Protein AF-A0A925QPG2-F1 (afdb_monomer_lite)

Radius of gyration: 15.67 Å; chains: 1; bounding box: 26×48×31 Å

pLDDT: mean 72.87, std 12.4, range [44.22, 88.12]

Foldseek 3Di:
DVVVLCCQLPVVCVFPLNVVCQVVDPPGQHSNCPPVSVLVVQDDDSVNSVVVVVVSCVVRVVVPDPPDDPPPPDDD

Structure (mmCIF, N/CA/C/O backbone):
data_AF-A0A925QPG2-F1
#
_entry.id   AF-A0A925QPG2-F1
#
loop_
_atom_site.group_PDB
_atom_site.id
_atom_site.type_symbol
_atom_site.label_atom_id
_atom_site.label_alt_id
_atom_site.label_comp_id
_atom_site.label_asym_id
_atom_site.label_entity_id
_atom_site.label_seq_id
_atom_site.pdbx_PDB_ins_code
_atom_site.Cartn_x
_atom_site.Cartn_y
_atom_site.Cartn_z
_atom_site.occupancy
_atom_site.B_iso_or_equiv
_atom_site.auth_seq_id
_atom_site.auth_comp_id
_atom_site.auth_asym_id
_atom_site.auth_atom_id
_atom_site.pdbx_PDB_model_num
ATOM 1 N N . MET A 1 1 ? 16.073 -8.664 13.910 1.00 58.44 1 MET A N 1
ATOM 2 C CA . MET A 1 1 ? 15.326 -8.465 12.641 1.00 58.44 1 MET A CA 1
ATOM 3 C C . MET A 1 1 ? 13.869 -8.934 12.713 1.00 58.44 1 MET A C 1
ATOM 5 O O . MET A 1 1 ? 13.040 -8.398 11.989 1.00 58.44 1 MET A O 1
ATOM 9 N N . GLU A 1 2 ? 13.515 -9.870 13.597 1.00 66.69 2 GLU A N 1
ATOM 10 C CA . GLU A 1 2 ? 12.163 -10.453 13.677 1.00 66.69 2 GLU A CA 1
ATOM 11 C C . GLU A 1 2 ? 11.066 -9.452 14.048 1.00 66.69 2 GLU A C 1
ATOM 13 O O . GLU A 1 2 ? 9.974 -9.518 13.500 1.00 66.69 2 GLU A O 1
ATOM 18 N N . ARG A 1 3 ? 11.373 -8.451 14.883 1.00 73.19 3 ARG A N 1
ATOM 19 C CA . ARG A 1 3 ? 10.416 -7.401 15.273 1.00 73.19 3 ARG A CA 1
ATOM 20 C C . ARG A 1 3 ? 9.852 -6.621 14.077 1.00 73.19 3 ARG A C 1
ATOM 22 O O . ARG A 1 3 ? 8.678 -6.269 14.064 1.00 73.19 3 ARG A O 1
ATOM 29 N N . TRP A 1 4 ? 10.680 -6.379 13.060 1.00 72.06 4 TRP A N 1
ATOM 30 C CA . TRP A 1 4 ? 10.242 -5.750 11.810 1.00 72.06 4 TRP A CA 1
ATOM 31 C C . TRP A 1 4 ? 9.366 -6.693 10.985 1.00 72.06 4 TRP A C 1
ATOM 33 O O . TRP A 1 4 ? 8.355 -6.267 10.438 1.00 72.06 4 TRP A O 1
ATOM 43 N N . ARG A 1 5 ? 9.711 -7.983 10.938 1.00 72.94 5 ARG A N 1
ATOM 44 C CA . ARG A 1 5 ? 8.925 -9.006 10.236 1.00 72.94 5 ARG A CA 1
ATOM 45 C C . ARG A 1 5 ? 7.556 -9.234 10.891 1.00 72.94 5 ARG A C 1
ATOM 47 O O . ARG A 1 5 ? 6.563 -9.324 10.177 1.00 72.94 5 ARG A O 1
ATOM 54 N N . GLY A 1 6 ? 7.494 -9.245 12.224 1.00 79.31 6 GLY A N 1
ATOM 55 C CA . GLY A 1 6 ? 6.247 -9.285 12.992 1.00 79.31 6 GLY A CA 1
ATOM 56 C C . GLY A 1 6 ? 5.380 -8.057 12.725 1.00 79.31 6 GLY A C 1
ATOM 57 O O . GLY A 1 6 ? 4.210 -8.192 12.392 1.00 79.31 6 GLY A O 1
ATOM 58 N N . TRP A 1 7 ? 5.967 -6.856 12.715 1.00 80.88 7 TRP A N 1
ATOM 59 C CA . TRP A 1 7 ? 5.242 -5.636 12.345 1.00 80.88 7 TRP A CA 1
ATOM 60 C C . TRP A 1 7 ? 4.657 -5.698 10.920 1.00 80.88 7 TRP A C 1
ATOM 62 O O . TRP A 1 7 ? 3.499 -5.337 10.714 1.00 80.88 7 TRP A O 1
ATOM 72 N N . TRP A 1 8 ? 5.408 -6.222 9.947 1.00 81.62 8 TRP A N 1
ATOM 73 C CA . TRP A 1 8 ? 4.928 -6.435 8.576 1.00 81.62 8 TRP A CA 1
ATOM 74 C C . TRP A 1 8 ? 3.789 -7.456 8.463 1.00 81.62 8 TRP A C 1
ATOM 76 O O . TRP A 1 8 ? 2.921 -7.299 7.609 1.00 81.62 8 TRP A O 1
ATOM 86 N N . CYS A 1 9 ? 3.778 -8.492 9.303 1.00 80.69 9 CYS A N 1
ATOM 87 C CA . CYS A 1 9 ? 2.736 -9.521 9.277 1.00 80.69 9 CYS A CA 1
ATOM 88 C C . CYS A 1 9 ? 1.491 -9.125 10.081 1.00 80.69 9 CYS A C 1
ATOM 90 O O . CYS A 1 9 ? 0.383 -9.483 9.695 1.00 80.69 9 CYS A O 1
ATOM 92 N N . GLU A 1 10 ? 1.665 -8.401 11.186 1.00 82.69 10 GLU A N 1
ATOM 93 C CA . GLU A 1 10 ? 0.604 -8.142 12.164 1.00 82.69 10 GLU A CA 1
ATOM 94 C C . GLU A 1 10 ? 0.046 -6.723 12.070 1.00 82.69 10 GLU A C 1
ATOM 96 O O . GLU A 1 10 ? -1.163 -6.534 12.114 1.00 82.69 10 GLU A O 1
ATOM 101 N N . GLN A 1 11 ? 0.903 -5.708 11.930 1.00 81.62 11 GLN A N 1
ATOM 102 C CA . GLN A 1 11 ? 0.496 -4.300 12.006 1.00 81.62 11 GLN A CA 1
ATOM 103 C C . GLN A 1 11 ? 0.221 -3.711 10.626 1.00 81.62 11 GLN A C 1
ATOM 105 O O . GLN A 1 11 ? -0.779 -3.025 10.425 1.00 81.62 11 GLN A O 1
ATOM 110 N N . PHE A 1 12 ? 1.080 -4.002 9.652 1.00 80.75 12 PHE A N 1
ATOM 111 C CA . PHE A 1 12 ? 0.941 -3.470 8.302 1.00 80.75 12 PHE A CA 1
ATOM 112 C C . PHE A 1 12 ? -0.391 -3.854 7.627 1.00 80.75 12 PHE A C 1
ATOM 114 O O . PHE A 1 12 ? -1.039 -2.958 7.078 1.00 80.75 12 PHE A O 1
ATOM 121 N N . PRO A 1 13 ? -0.895 -5.103 7.722 1.00 80.56 13 PRO A N 1
ATOM 122 C CA . PRO A 1 13 ? -2.169 -5.460 7.106 1.00 80.56 13 PRO A CA 1
ATOM 123 C C . PRO A 1 13 ? -3.377 -4.793 7.771 1.00 80.56 13 PRO A C 1
ATOM 125 O O . PRO A 1 13 ? -4.433 -4.660 7.152 1.00 80.56 13 PRO A O 1
ATOM 128 N N . LEU A 1 14 ? -3.224 -4.345 9.023 1.00 81.12 14 LEU A N 1
ATOM 129 C CA . LEU A 1 14 ? -4.252 -3.593 9.734 1.00 81.12 14 LEU A CA 1
ATOM 130 C C . LEU A 1 14 ? -4.333 -2.136 9.264 1.00 81.12 14 LEU A C 1
ATOM 132 O O . LEU A 1 14 ? -5.370 -1.511 9.489 1.00 81.12 14 LEU A O 1
ATOM 136 N N . THR A 1 15 ? -3.303 -1.614 8.586 1.00 80.31 15 THR A N 1
ATOM 137 C CA . THR A 1 15 ? -3.272 -0.223 8.116 1.00 80.31 15 THR A CA 1
ATOM 138 C C . THR A 1 15 ? -4.339 0.043 7.046 1.00 80.31 15 THR A C 1
ATOM 140 O O . THR A 1 15 ? -4.586 -0.799 6.174 1.00 80.31 15 THR A O 1
ATOM 143 N N . PRO A 1 16 ? -4.959 1.237 7.048 1.00 78.19 16 PRO A N 1
ATOM 144 C CA . PRO A 1 16 ? -5.943 1.607 6.033 1.00 78.19 16 PRO A CA 1
ATOM 145 C C . PRO A 1 16 ? -5.334 1.662 4.623 1.00 78.19 16 PRO A C 1
ATOM 147 O O . PRO A 1 16 ? -6.026 1.342 3.655 1.00 78.19 16 PRO A O 1
ATOM 150 N N . LEU A 1 17 ? -4.036 1.979 4.502 1.00 79.00 17 LEU A N 1
ATOM 151 C CA . LEU A 1 17 ? -3.313 1.920 3.228 1.00 79.00 17 LEU A CA 1
ATOM 152 C C . LEU A 1 17 ? -3.376 0.511 2.625 1.00 79.00 17 LEU A C 1
ATOM 154 O O . LEU A 1 17 ? -3.763 0.353 1.464 1.00 79.00 17 LEU A O 1
ATOM 158 N N . TRP A 1 18 ? -3.027 -0.515 3.411 1.00 80.94 18 TRP A N 1
ATOM 159 C CA . TRP A 1 18 ? -3.072 -1.892 2.934 1.00 80.94 18 TRP A CA 1
ATOM 160 C C . TRP A 1 18 ? -4.497 -2.323 2.619 1.00 80.94 18 TRP A C 1
ATOM 162 O O . TRP A 1 18 ? -4.728 -2.807 1.521 1.00 80.94 18 TRP A O 1
ATOM 172 N N . ARG A 1 19 ? -5.470 -2.091 3.507 1.00 81.06 19 ARG A N 1
ATOM 173 C CA . ARG A 1 19 ? -6.871 -2.496 3.269 1.00 81.06 19 ARG A CA 1
ATOM 174 C C . ARG A 1 19 ? -7.466 -1.889 1.994 1.00 81.06 19 ARG A C 1
ATOM 176 O O . ARG A 1 19 ? -8.217 -2.559 1.296 1.00 81.06 19 ARG A O 1
ATOM 183 N N . SER A 1 20 ? -7.101 -0.649 1.668 1.00 80.94 20 SER A N 1
ATOM 184 C CA . SER A 1 20 ? -7.596 0.044 0.468 1.00 80.94 20 SER A CA 1
ATOM 185 C C . SER A 1 20 ? -6.896 -0.411 -0.815 1.00 80.94 20 SER A C 1
ATOM 187 O O . SER A 1 20 ? -7.456 -0.305 -1.904 1.00 80.94 20 SER A O 1
ATOM 189 N N . THR A 1 21 ? -5.663 -0.913 -0.705 1.00 77.69 21 THR A N 1
ATOM 190 C CA . THR A 1 21 ? -4.841 -1.278 -1.867 1.00 77.69 21 THR A CA 1
ATOM 191 C C . THR A 1 21 ? -4.767 -2.791 -2.079 1.00 77.69 21 THR A C 1
ATOM 193 O O . THR A 1 21 ? -4.547 -3.226 -3.203 1.00 77.69 21 THR A O 1
ATOM 196 N N . CYS A 1 22 ? -4.996 -3.618 -1.054 1.00 76.19 22 CYS A N 1
ATOM 197 C CA . CYS A 1 22 ? -4.878 -5.076 -1.135 1.00 76.19 22 CYS A CA 1
ATOM 198 C C . CYS A 1 22 ? -5.846 -5.677 -2.159 1.00 76.19 22 CYS A C 1
ATOM 200 O O . CYS A 1 22 ? -5.474 -6.614 -2.858 1.00 76.19 22 CYS A O 1
ATOM 202 N N . ALA A 1 23 ? -7.026 -5.073 -2.337 1.00 77.44 23 ALA A N 1
ATOM 203 C CA . ALA A 1 23 ? -7.992 -5.451 -3.367 1.00 77.44 23 ALA A CA 1
ATOM 204 C C . ALA A 1 23 ? -7.439 -5.317 -4.800 1.00 77.44 23 ALA A C 1
ATOM 206 O O . ALA A 1 23 ? -7.909 -5.994 -5.707 1.00 77.44 23 ALA A O 1
ATOM 207 N N . ARG A 1 24 ? -6.418 -4.473 -5.013 1.00 77.75 24 ARG A N 1
ATOM 208 C CA . ARG A 1 24 ? -5.749 -4.304 -6.314 1.00 77.75 24 ARG A CA 1
ATOM 209 C C . ARG A 1 24 ? -4.694 -5.378 -6.587 1.00 77.75 24 ARG A C 1
ATOM 211 O O . ARG A 1 24 ? -4.261 -5.522 -7.724 1.00 77.75 24 ARG A O 1
ATOM 218 N N . PHE A 1 25 ? -4.278 -6.135 -5.572 1.00 74.62 25 PHE A N 1
ATOM 219 C CA . PHE A 1 25 ? -3.278 -7.190 -5.702 1.00 74.62 25 PHE A CA 1
ATOM 220 C C . PHE A 1 25 ? -3.956 -8.567 -5.774 1.00 74.62 25 PHE A C 1
ATOM 222 O O . PHE A 1 25 ? -4.034 -9.275 -4.772 1.00 74.62 25 PHE A O 1
ATOM 229 N N . MET A 1 26 ? -4.415 -8.970 -6.967 1.00 72.06 26 MET A N 1
ATOM 230 C CA . MET A 1 26 ? -4.845 -10.350 -7.246 1.00 72.06 26 MET A CA 1
ATOM 231 C C . MET A 1 26 ? -3.722 -11.143 -7.940 1.00 72.06 26 MET A C 1
ATOM 233 O O . MET A 1 26 ? -3.160 -10.643 -8.915 1.00 72.06 26 MET A O 1
ATOM 237 N N . PRO A 1 27 ? -3.384 -12.366 -7.481 1.00 69.31 27 PRO A N 1
ATOM 238 C CA . PRO A 1 27 ? -3.889 -13.057 -6.287 1.00 69.31 27 PRO A CA 1
ATOM 239 C C . PRO A 1 27 ? -3.394 -12.407 -4.977 1.00 69.31 27 PRO A C 1
ATOM 241 O O . PRO A 1 27 ? -2.326 -11.779 -4.983 1.00 69.31 27 PRO A O 1
ATOM 244 N N . PRO A 1 28 ? -4.130 -12.560 -3.856 1.00 71.12 28 PRO A N 1
ATOM 245 C CA . PRO A 1 28 ? -3.806 -11.900 -2.591 1.00 71.12 28 PRO A CA 1
ATOM 246 C C . PRO A 1 28 ? -2.379 -12.233 -2.146 1.00 71.12 28 PRO A C 1
ATOM 248 O O . PRO A 1 28 ? -1.968 -13.392 -2.154 1.00 71.12 28 PRO A O 1
ATOM 251 N N . VAL A 1 29 ? -1.600 -11.209 -1.784 1.00 77.50 29 VAL A N 1
ATOM 252 C CA . VAL A 1 29 ? -0.248 -11.405 -1.239 1.00 77.50 29 VAL A CA 1
ATOM 253 C C . VAL A 1 29 ? -0.385 -11.932 0.194 1.00 77.50 29 VAL A C 1
ATOM 255 O O . VAL A 1 29 ? -0.964 -11.229 1.028 1.00 77.50 29 VAL A O 1
ATOM 258 N N . PRO A 1 30 ? 0.142 -13.126 0.520 1.00 79.06 30 PRO A N 1
ATOM 259 C CA . PRO A 1 30 ? 0.129 -13.614 1.890 1.00 79.06 30 PRO A CA 1
ATOM 260 C C . PRO A 1 30 ? 1.006 -12.716 2.767 1.00 79.06 30 PRO A C 1
ATOM 262 O O . PRO A 1 30 ? 2.154 -12.418 2.434 1.00 79.06 30 PRO A O 1
ATOM 265 N N . THR A 1 31 ? 0.472 -12.297 3.913 1.00 78.88 31 THR A N 1
ATOM 266 C CA . THR A 1 31 ? 1.132 -11.360 4.840 1.00 78.88 31 THR A CA 1
ATOM 267 C C . THR A 1 31 ? 2.471 -11.892 5.352 1.00 78.88 31 THR A C 1
ATOM 269 O O . THR A 1 31 ? 3.410 -11.124 5.530 1.00 78.88 31 THR A O 1
ATOM 272 N N . GLN A 1 32 ? 2.607 -13.217 5.470 1.00 79.25 32 GLN A N 1
ATOM 273 C CA . GLN A 1 32 ? 3.849 -13.906 5.842 1.00 79.25 32 GLN A CA 1
ATOM 274 C C . GLN A 1 32 ? 4.973 -13.795 4.801 1.00 79.25 32 GLN A C 1
ATOM 276 O O . GLN A 1 32 ? 6.134 -14.051 5.127 1.00 79.25 32 GLN A O 1
ATOM 281 N N . GLN A 1 33 ? 4.640 -13.435 3.557 1.00 77.50 33 GLN A N 1
ATOM 282 C CA . GLN A 1 33 ? 5.611 -13.205 2.488 1.00 77.50 33 GLN A CA 1
ATOM 283 C C . GLN A 1 33 ? 5.963 -11.726 2.316 1.00 77.50 33 GLN A C 1
ATOM 285 O O . GLN A 1 33 ? 6.789 -11.399 1.467 1.00 77.50 33 GLN A O 1
ATOM 290 N N . LEU A 1 34 ? 5.391 -10.817 3.109 1.00 77.31 34 LEU A N 1
ATOM 291 C CA . LEU A 1 34 ? 5.799 -9.414 3.100 1.00 77.31 34 LEU A CA 1
ATOM 292 C C . LEU A 1 34 ? 7.202 -9.249 3.714 1.00 77.31 34 LEU A C 1
ATOM 294 O O . LEU A 1 34 ? 7.526 -9.926 4.692 1.00 77.31 34 LEU A O 1
ATOM 298 N N . PRO A 1 35 ? 8.048 -8.347 3.178 1.00 75.94 35 PRO A N 1
ATOM 299 C CA . PRO A 1 35 ? 7.834 -7.477 2.010 1.00 75.94 35 PRO A CA 1
ATOM 300 C C . PRO A 1 35 ? 8.144 -8.132 0.646 1.00 75.94 35 PRO A C 1
ATOM 302 O O . PRO A 1 35 ? 7.821 -7.555 -0.388 1.00 75.94 35 PRO A O 1
ATOM 305 N N . GLY A 1 36 ? 8.746 -9.325 0.606 1.00 78.88 36 GLY A N 1
ATOM 306 C CA . GLY A 1 36 ? 9.225 -9.953 -0.637 1.00 78.88 36 GLY A CA 1
ATOM 307 C C . GLY A 1 36 ? 8.128 -10.249 -1.669 1.00 78.88 36 GLY A C 1
ATOM 308 O O . GLY A 1 36 ? 8.274 -9.928 -2.845 1.00 78.88 36 GLY A O 1
ATOM 309 N N . GLY A 1 37 ? 6.989 -10.782 -1.228 1.00 80.44 37 GLY A N 1
ATOM 310 C CA . GLY A 1 37 ? 5.828 -11.054 -2.078 1.00 80.44 37 GLY A CA 1
ATOM 311 C C . GLY A 1 37 ? 5.160 -9.789 -2.622 1.00 80.44 37 GLY A C 1
ATOM 312 O O . GLY A 1 37 ? 4.503 -9.856 -3.656 1.00 80.44 37 GLY A O 1
ATOM 313 N N . LEU A 1 38 ? 5.355 -8.643 -1.958 1.00 80.25 38 LEU A N 1
ATOM 314 C CA . LEU A 1 38 ? 4.888 -7.337 -2.423 1.00 80.25 38 LEU A CA 1
ATOM 315 C C . LEU A 1 38 ? 5.869 -6.721 -3.420 1.00 80.25 38 LEU A C 1
ATOM 317 O O . LEU A 1 38 ? 5.445 -6.199 -4.445 1.00 80.25 38 LEU A O 1
ATOM 321 N N . LEU A 1 39 ? 7.172 -6.838 -3.152 1.00 83.06 39 LEU A N 1
ATOM 322 C CA . LEU A 1 39 ? 8.224 -6.386 -4.060 1.00 83.06 39 LEU A CA 1
ATOM 323 C C . LEU A 1 39 ? 8.099 -7.063 -5.431 1.00 83.06 39 LEU A C 1
ATOM 325 O O . LEU A 1 39 ? 8.191 -6.390 -6.449 1.00 83.06 39 LEU A O 1
ATOM 329 N N . GLY A 1 40 ? 7.770 -8.359 -5.456 1.00 81.69 40 GLY A N 1
ATOM 330 C CA . GLY A 1 40 ? 7.497 -9.099 -6.692 1.00 81.69 40 GLY A CA 1
ATOM 331 C C . GLY A 1 40 ? 6.262 -8.634 -7.479 1.00 81.69 40 GLY A C 1
ATOM 332 O O . GLY A 1 40 ? 6.046 -9.111 -8.588 1.00 81.69 40 GLY A O 1
ATOM 333 N N . ARG A 1 41 ? 5.437 -7.725 -6.936 1.00 80.50 41 ARG A N 1
ATOM 334 C CA . ARG A 1 41 ? 4.305 -7.110 -7.656 1.00 80.50 41 ARG A CA 1
ATOM 335 C C . ARG A 1 41 ? 4.667 -5.793 -8.323 1.00 80.50 41 ARG A C 1
ATOM 337 O O . ARG A 1 41 ? 3.938 -5.351 -9.206 1.00 80.50 41 ARG A O 1
ATOM 344 N N . PHE A 1 42 ? 5.772 -5.172 -7.925 1.00 82.56 42 PHE A N 1
ATOM 345 C CA . PHE A 1 42 ? 6.275 -3.993 -8.607 1.00 82.56 42 PHE A CA 1
ATOM 346 C C . PHE A 1 42 ? 7.083 -4.434 -9.828 1.00 82.56 42 PHE A C 1
ATOM 348 O O . PHE A 1 42 ? 8.074 -5.151 -9.718 1.00 82.56 42 PHE A O 1
ATOM 355 N N . THR A 1 43 ? 6.642 -4.011 -11.008 1.00 76.50 43 THR A N 1
ATOM 356 C CA . THR A 1 43 ? 7.333 -4.284 -12.270 1.00 76.50 43 THR A CA 1
ATOM 357 C C . THR A 1 43 ? 8.560 -3.390 -12.416 1.00 76.50 43 THR A C 1
ATOM 359 O O . THR A 1 43 ? 8.477 -2.188 -12.153 1.00 76.50 43 THR A O 1
ATOM 362 N N . GLY A 1 44 ? 9.661 -3.945 -12.921 1.00 83.31 44 GLY A N 1
ATOM 363 C CA . GLY A 1 44 ? 10.871 -3.197 -13.257 1.00 83.31 44 GLY A CA 1
ATOM 364 C C . GLY A 1 44 ? 12.124 -3.791 -12.627 1.00 83.31 44 GLY A C 1
ATOM 365 O O . GLY A 1 44 ? 12.118 -4.912 -12.120 1.00 83.31 44 GLY A O 1
ATOM 366 N N . ALA A 1 45 ? 13.214 -3.027 -12.676 1.00 88.12 45 ALA A N 1
ATOM 367 C CA . ALA A 1 45 ? 14.455 -3.416 -12.027 1.00 88.12 45 ALA A CA 1
ATOM 368 C C . ALA A 1 45 ? 14.271 -3.499 -10.496 1.00 88.12 45 ALA A C 1
ATOM 370 O O . ALA A 1 45 ? 13.461 -2.757 -9.937 1.00 88.12 45 ALA A O 1
ATOM 371 N N . PRO A 1 46 ? 15.043 -4.339 -9.783 1.00 82.12 46 PRO A N 1
ATOM 372 C CA . PRO A 1 46 ? 14.872 -4.535 -8.340 1.00 82.12 46 PRO A CA 1
ATOM 37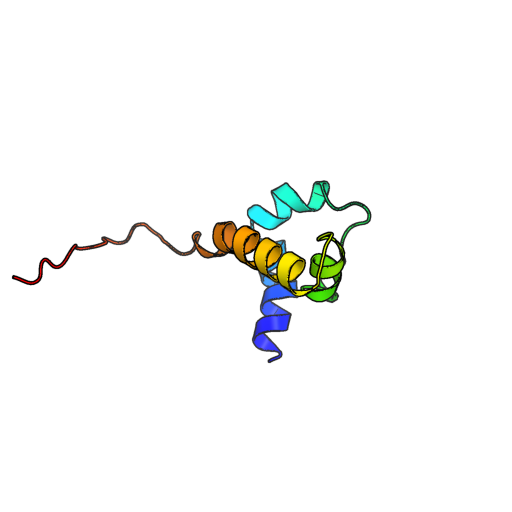3 C C . PRO A 1 46 ? 14.962 -3.238 -7.524 1.00 82.12 46 PRO A C 1
ATOM 375 O O . PRO A 1 46 ? 14.235 -3.066 -6.548 1.00 82.12 46 PRO A O 1
ATOM 378 N N . HIS A 1 47 ? 15.826 -2.308 -7.942 1.00 84.38 47 HIS A N 1
ATOM 379 C CA . HIS A 1 47 ? 15.970 -1.002 -7.300 1.00 84.38 47 HIS A CA 1
ATOM 380 C C . HIS A 1 47 ? 14.750 -0.102 -7.544 1.00 84.38 47 HIS A C 1
ATOM 382 O O . HIS A 1 47 ? 14.262 0.513 -6.605 1.00 84.38 47 HIS A O 1
ATOM 388 N N . GLU A 1 48 ? 14.205 -0.080 -8.763 1.00 87.25 48 GLU A N 1
ATOM 389 C CA . GLU A 1 48 ? 12.974 0.649 -9.099 1.00 87.25 48 GLU A CA 1
ATOM 390 C C . GLU A 1 48 ? 11.773 0.103 -8.325 1.00 87.25 48 G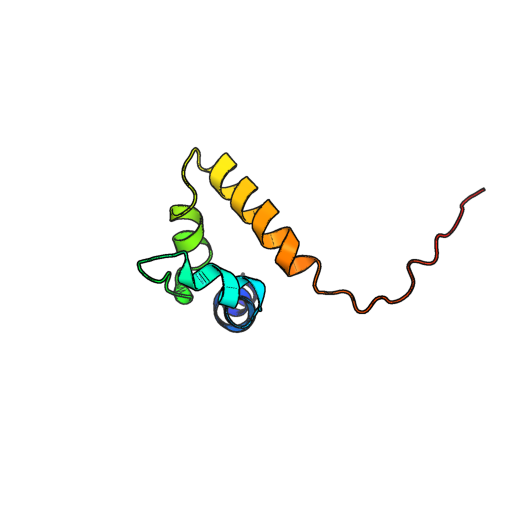LU A C 1
ATOM 392 O O . GLU A 1 48 ? 10.987 0.861 -7.759 1.00 87.25 48 GLU A O 1
ATOM 397 N N . ALA A 1 49 ? 11.651 -1.224 -8.254 1.00 85.50 49 ALA A N 1
ATOM 398 C CA . ALA A 1 49 ? 10.613 -1.896 -7.484 1.00 85.50 49 ALA A CA 1
ATOM 399 C C . ALA A 1 49 ? 10.706 -1.538 -5.993 1.00 85.50 49 ALA A C 1
ATOM 401 O O . ALA A 1 49 ? 9.692 -1.229 -5.365 1.00 85.50 49 ALA A O 1
ATOM 402 N N . LEU A 1 50 ? 11.924 -1.513 -5.444 1.00 84.44 50 LEU A N 1
ATOM 403 C CA . LEU A 1 50 ? 12.173 -1.119 -4.061 1.00 84.44 50 LEU A CA 1
ATOM 404 C C . LEU A 1 50 ? 11.850 0.361 -3.826 1.00 84.44 50 LEU A C 1
ATOM 406 O O . LEU A 1 50 ? 11.187 0.684 -2.846 1.00 84.44 50 LEU A O 1
ATOM 410 N N . MET A 1 51 ? 12.255 1.256 -4.727 1.00 86.56 51 MET A N 1
ATOM 411 C CA . MET A 1 51 ? 11.968 2.688 -4.617 1.00 86.56 51 MET A CA 1
ATOM 412 C C . MET A 1 51 ? 10.467 2.969 -4.696 1.00 86.56 51 MET A C 1
ATOM 414 O O . MET A 1 51 ? 9.935 3.693 -3.859 1.00 86.56 51 MET A O 1
ATOM 418 N N . ARG A 1 52 ? 9.751 2.341 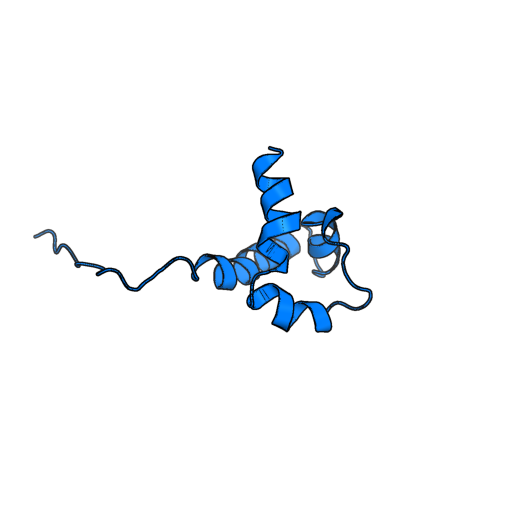-5.635 1.00 84.31 52 ARG A N 1
ATOM 419 C CA . ARG A 1 52 ? 8.286 2.448 -5.747 1.00 84.31 52 ARG A CA 1
ATOM 420 C C . ARG A 1 52 ? 7.587 1.918 -4.504 1.00 84.31 52 ARG A C 1
ATOM 422 O O . ARG A 1 52 ? 6.645 2.549 -4.029 1.00 84.31 52 ARG A O 1
ATOM 429 N N . LEU A 1 53 ? 8.073 0.806 -3.953 1.00 83.94 53 LEU A N 1
ATOM 430 C CA . LEU A 1 53 ? 7.596 0.272 -2.684 1.00 83.94 53 LEU A CA 1
ATOM 431 C C . LEU A 1 53 ? 7.820 1.276 -1.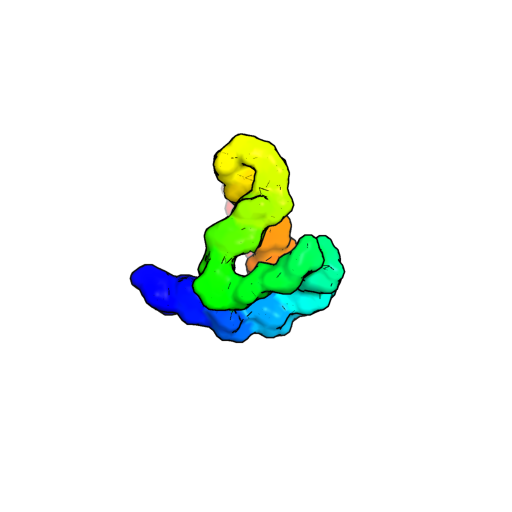542 1.00 83.94 53 LEU A C 1
ATOM 433 O O . LEU A 1 53 ? 6.883 1.555 -0.805 1.00 83.94 53 LEU A O 1
ATOM 437 N N . LEU A 1 54 ? 9.017 1.854 -1.406 1.00 83.69 54 LEU A N 1
ATOM 438 C CA . LEU A 1 54 ? 9.337 2.831 -0.358 1.00 83.69 54 LEU A CA 1
ATOM 439 C C . LEU A 1 54 ? 8.508 4.117 -0.482 1.00 83.69 54 LEU A C 1
ATOM 441 O O . LEU A 1 54 ? 7.969 4.591 0.516 1.00 83.69 54 LEU A O 1
ATOM 445 N N . VAL A 1 55 ? 8.345 4.650 -1.696 1.00 83.56 55 VAL A N 1
ATOM 446 C CA . VAL A 1 55 ? 7.481 5.811 -1.971 1.00 83.56 55 VAL A CA 1
ATOM 447 C C . VAL A 1 55 ? 6.035 5.491 -1.608 1.00 83.56 55 VAL A C 1
ATOM 449 O O . VAL A 1 55 ? 5.378 6.268 -0.920 1.00 83.56 55 VAL A O 1
ATOM 452 N N . TRP A 1 56 ? 5.538 4.321 -1.997 1.00 80.38 56 TRP A N 1
ATOM 453 C CA . TRP A 1 56 ? 4.182 3.899 -1.665 1.00 80.38 56 TRP A CA 1
ATOM 454 C C . TRP A 1 56 ? 3.984 3.691 -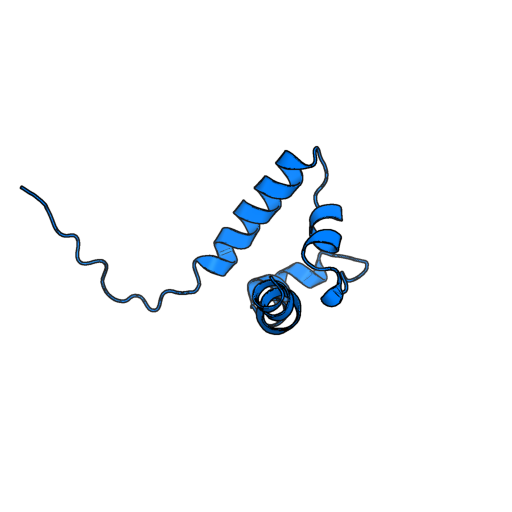0.152 1.00 80.38 56 TRP A C 1
ATOM 456 O O . TRP A 1 56 ? 2.952 4.068 0.400 1.00 80.38 56 TRP A O 1
ATOM 466 N N . LEU A 1 57 ? 4.998 3.175 0.546 1.00 78.31 57 LEU A N 1
ATOM 467 C CA . LEU A 1 57 ? 4.987 3.027 2.001 1.00 78.31 57 LEU A CA 1
ATOM 468 C C . LEU A 1 57 ? 5.101 4.349 2.747 1.00 78.31 57 LEU A C 1
ATOM 470 O O . LEU A 1 57 ? 4.559 4.449 3.847 1.00 78.31 57 LEU A O 1
ATOM 474 N N . SER A 1 58 ? 5.742 5.361 2.158 1.00 75.25 58 SER A N 1
ATOM 475 C CA . SER A 1 58 ? 5.852 6.688 2.768 1.00 75.25 58 SER A CA 1
ATOM 476 C C . SER A 1 58 ? 4.471 7.268 3.105 1.00 75.25 58 SER A C 1
ATOM 478 O O . SER A 1 58 ? 4.274 7.822 4.186 1.00 75.25 58 SER A O 1
ATOM 480 N N . ALA A 1 59 ? 3.472 7.010 2.253 1.00 65.00 59 ALA A N 1
ATOM 481 C CA . ALA A 1 59 ? 2.083 7.394 2.483 1.00 65.00 59 ALA A CA 1
ATOM 482 C C . ALA A 1 59 ? 1.461 6.714 3.722 1.00 65.00 59 ALA A C 1
ATOM 484 O O . ALA A 1 59 ? 0.624 7.314 4.392 1.00 65.00 59 ALA A O 1
ATOM 485 N N . ALA A 1 60 ? 1.880 5.490 4.072 1.00 64.31 60 ALA A N 1
ATOM 486 C CA . ALA A 1 60 ? 1.457 4.825 5.311 1.00 64.31 60 ALA A CA 1
ATOM 487 C C . ALA A 1 60 ? 2.259 5.278 6.532 1.00 64.31 60 ALA A C 1
ATOM 489 O O . ALA A 1 60 ? 1.700 5.371 7.624 1.00 64.31 60 ALA A O 1
ATOM 490 N N . THR A 1 61 ? 3.558 5.545 6.382 1.00 58.28 61 THR A N 1
ATOM 491 C CA . THR A 1 61 ? 4.413 5.932 7.514 1.00 58.28 61 THR A CA 1
ATOM 492 C C . THR A 1 61 ? 4.183 7.372 7.961 1.00 58.28 61 THR A C 1
ATOM 494 O O . THR A 1 61 ? 4.370 7.668 9.138 1.00 58.28 61 THR A O 1
ATOM 497 N N . VAL A 1 62 ? 3.709 8.251 7.068 1.00 58.03 62 VAL A N 1
ATOM 498 C CA . VAL A 1 62 ? 3.296 9.625 7.414 1.00 58.03 62 VAL A CA 1
ATOM 499 C C . VAL A 1 62 ? 2.053 9.635 8.318 1.00 58.03 62 VAL A C 1
ATOM 501 O O . VAL A 1 62 ? 1.835 10.593 9.054 1.00 58.03 62 VAL A O 1
ATOM 504 N N . HIS A 1 63 ? 1.301 8.530 8.412 1.00 53.81 63 HIS A N 1
ATOM 505 C CA . HIS A 1 63 ? 0.213 8.386 9.385 1.00 53.81 63 HIS A CA 1
ATOM 506 C C . HIS A 1 63 ? 0.689 7.923 10.782 1.00 53.81 63 HIS A C 1
ATOM 508 O O . HIS A 1 63 ? 0.039 7.130 11.462 1.00 53.81 63 HIS A O 1
ATOM 514 N N . ARG A 1 64 ? 1.831 8.452 11.240 1.00 53.12 64 ARG A N 1
ATOM 515 C CA . ARG A 1 64 ? 2.184 8.589 12.663 1.00 53.12 64 ARG A CA 1
ATOM 516 C C . ARG A 1 64 ? 2.460 10.058 12.964 1.00 53.12 64 ARG A C 1
ATOM 518 O O . ARG A 1 64 ? 3.568 10.469 13.276 1.00 53.12 64 ARG A O 1
ATOM 525 N N . GLY A 1 65 ? 1.400 10.840 12.881 1.00 48.34 65 GLY A N 1
ATOM 526 C CA . GLY A 1 65 ? 1.377 12.206 13.354 1.00 48.34 65 GLY A CA 1
ATOM 527 C C . GLY A 1 65 ? -0.053 12.560 13.699 1.00 48.34 65 GLY A C 1
ATOM 528 O O . GLY A 1 65 ? -0.794 13.066 12.867 1.00 48.34 65 GLY A O 1
ATOM 529 N N . ARG A 1 66 ? -0.438 12.351 14.959 1.00 47.09 66 ARG A N 1
ATOM 530 C CA . ARG A 1 66 ? -1.237 13.385 15.624 1.00 47.09 66 ARG A CA 1
ATOM 531 C C . ARG A 1 66 ? -0.560 14.719 15.251 1.00 47.09 66 ARG A C 1
ATOM 533 O O . ARG A 1 66 ? 0.661 14.767 15.404 1.00 47.09 66 ARG A O 1
ATOM 540 N N . PRO A 1 67 ? -1.256 15.742 14.727 1.00 47.84 67 PRO A N 1
ATOM 541 C CA . PRO A 1 67 ? -0.650 17.051 14.500 1.00 47.84 67 PRO A CA 1
ATOM 542 C C . PRO A 1 67 ? -0.307 17.656 15.868 1.00 47.84 67 PRO A C 1
ATOM 544 O O . PRO A 1 67 ? -1.076 18.403 16.457 1.00 47.84 67 PRO A O 1
ATOM 547 N N . GLY A 1 68 ? 0.805 17.214 16.450 1.00 49.81 68 GLY A N 1
ATOM 548 C CA . GLY A 1 68 ? 1.480 17.878 17.544 1.00 49.81 68 GLY A CA 1
ATOM 549 C C . GLY A 1 68 ? 2.447 18.845 16.897 1.00 49.81 68 GLY A C 1
ATOM 550 O O . GLY A 1 68 ? 3.430 18.399 16.316 1.00 49.81 68 GLY A O 1
ATOM 551 N N . SER A 1 69 ? 2.067 20.118 16.924 1.00 49.28 69 SER A N 1
ATOM 552 C CA . SER A 1 69 ? 2.874 21.316 16.710 1.00 49.28 69 SER A CA 1
ATOM 553 C C . SER A 1 69 ? 4.267 21.082 16.122 1.00 49.28 69 SER A C 1
ATOM 555 O O . SER A 1 69 ? 5.213 20.749 16.834 1.00 49.28 69 SER A O 1
ATOM 557 N N . ILE A 1 70 ? 4.407 21.337 14.822 1.00 55.69 70 ILE A N 1
ATOM 558 C CA . ILE A 1 70 ? 5.691 21.784 14.286 1.00 55.69 70 ILE A CA 1
ATOM 559 C C . ILE A 1 70 ? 5.814 23.239 14.747 1.00 55.69 70 ILE A C 1
ATOM 561 O O . ILE A 1 70 ? 5.368 24.151 14.057 1.00 55.69 70 ILE A O 1
ATOM 565 N N . GLU A 1 71 ? 6.322 23.449 15.962 1.00 49.38 71 GLU A N 1
ATOM 566 C CA . GLU A 1 71 ? 6.857 24.754 16.348 1.00 49.38 71 GLU A CA 1
ATOM 567 C C . GLU A 1 71 ? 8.081 24.972 15.454 1.00 49.38 71 GLU A C 1
ATOM 569 O O . GLU A 1 71 ? 9.117 24.319 15.609 1.00 49.38 71 GLU A O 1
ATOM 574 N N . LEU A 1 72 ? 7.916 25.820 14.441 1.00 53.69 72 LEU A N 1
ATOM 575 C CA . LEU A 1 72 ? 9.014 26.354 13.652 1.00 53.69 72 LEU A CA 1
ATOM 576 C C . LEU A 1 72 ? 9.896 27.163 14.605 1.00 53.69 72 LEU A C 1
ATOM 578 O O . LEU A 1 72 ? 9.577 28.300 14.937 1.00 53.69 72 LEU A O 1
ATOM 582 N N . VAL A 1 73 ? 10.995 26.568 15.068 1.00 47.47 73 VAL A N 1
ATOM 583 C CA . VAL A 1 73 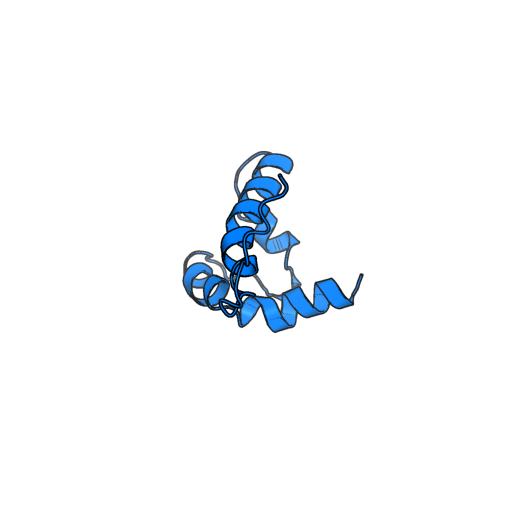? 12.093 27.340 15.645 1.00 47.47 73 VAL A CA 1
ATOM 584 C C . VAL A 1 73 ? 12.793 28.035 14.478 1.00 47.47 73 VAL A C 1
ATOM 586 O O . VAL A 1 73 ? 13.519 27.416 13.700 1.00 47.47 73 VAL A O 1
ATOM 589 N N . GLU A 1 74 ? 12.501 29.325 14.318 1.00 49.22 74 GLU A N 1
ATOM 590 C CA . GLU A 1 74 ? 13.387 30.250 13.620 1.00 49.22 74 GLU A CA 1
ATOM 591 C C . GLU A 1 74 ? 14.719 30.279 14.378 1.00 49.22 74 GLU A C 1
ATOM 593 O O . GLU A 1 74 ? 14.766 30.576 15.573 1.00 49.22 74 GLU A O 1
ATOM 598 N N . ALA A 1 75 ? 15.804 29.938 13.689 1.00 44.22 75 ALA A N 1
ATOM 599 C CA . ALA A 1 75 ? 17.146 30.277 14.132 1.00 44.22 75 ALA A CA 1
ATOM 600 C C . ALA A 1 75 ? 17.569 31.536 13.363 1.00 44.22 75 ALA A C 1
ATOM 602 O O . ALA A 1 75 ? 17.557 31.518 12.131 1.00 44.22 75 ALA A O 1
ATOM 603 N N . CYS A 1 76 ? 17.849 32.603 14.123 1.00 53.66 76 CYS A N 1
ATOM 604 C CA . CYS A 1 76 ? 18.307 33.924 13.680 1.00 53.66 76 CYS A CA 1
ATOM 605 C C . CYS A 1 76 ? 19.494 33.898 12.710 1.00 53.66 76 CYS A C 1
ATOM 607 O O . CYS A 1 76 ? 20.365 33.009 12.860 1.00 53.66 76 CYS A O 1
#

Sequence (76 aa):
MERWRGWWCEQFPLTPLWRSTCARFMPPVPTQQLPGGLLGRFTGAPHEALMRLLVWLSAATVHRGRPGSIELVEAC

Secondary structure (DSSP, 8-state):
-HHHHHIIIIIGGGSHHHHHHHTTSSSPPPGGGTTHHHHTTS-S-HHHHHHHHHHHHHHHHT--------------